Protein AF-A0A1Y3EMG4-F1 (afdb_monomer_lite)

Sequence (85 aa):
MKNLSISPNEEFEKLIEGASEKDIVHSGLAYTMERSGMAIIETARKYNLGIDFRLAAYNVIKIVHQQFDSNMSHAVCRFSHCQQQ

Organism: NCBI:txid6335

Secondary structure (DSSP, 8-state):
---------HHHHHHHT---HHHHHHHHHHHHHHHHHHHHHHHHHHTT-TT-HHHHHHHHHHHHHHHHHHHHHHHHHHHHHHTT-

Radius of gyration: 22.49 Å; chains: 1; bounding box: 62×45×40 Å

Structure (mmCIF, N/CA/C/O backbone):
data_AF-A0A1Y3EMG4-F1
#
_entry.id   AF-A0A1Y3EMG4-F1
#
loop_
_atom_site.group_PDB
_atom_site.id
_atom_site.type_symbol
_atom_site.label_atom_id
_atom_site.label_alt_id
_atom_site.label_comp_id
_atom_site.label_asym_id
_atom_site.label_entity_id
_atom_site.label_seq_id
_atom_site.pdbx_PDB_ins_code
_atom_site.Cartn_x
_atom_site.Cartn_y
_atom_site.Cartn_z
_atom_site.occupancy
_atom_site.B_iso_or_equiv
_atom_site.auth_seq_id
_atom_site.auth_comp_id
_atom_site.auth_asym_id
_atom_site.auth_atom_id
_atom_site.pdbx_PDB_model_num
ATOM 1 N N . MET A 1 1 ? -44.882 11.973 10.116 1.00 50.41 1 MET A N 1
ATOM 2 C CA . MET A 1 1 ? -43.558 11.390 9.801 1.00 50.41 1 MET A CA 1
ATOM 3 C C . MET A 1 1 ? -43.602 9.905 10.113 1.00 50.41 1 MET A C 1
ATOM 5 O O . MET A 1 1 ? -43.983 9.562 11.224 1.00 50.41 1 MET A O 1
ATOM 9 N N . LYS A 1 2 ? -43.296 9.032 9.145 1.00 64.88 2 LYS A N 1
ATOM 10 C CA . LYS A 1 2 ? -43.119 7.595 9.413 1.00 64.88 2 LYS A CA 1
ATOM 11 C C . LYS A 1 2 ? -41.802 7.417 10.170 1.00 64.88 2 LYS A C 1
ATOM 13 O O . LYS A 1 2 ? -40.776 7.889 9.694 1.00 64.88 2 LYS A O 1
ATOM 18 N N . ASN A 1 3 ? -41.857 6.792 11.343 1.00 71.00 3 ASN A N 1
ATOM 19 C CA . ASN A 1 3 ? -40.673 6.455 12.125 1.00 71.00 3 ASN A CA 1
ATOM 20 C C . ASN A 1 3 ? -40.000 5.237 11.475 1.00 71.00 3 ASN A C 1
ATOM 22 O O . ASN A 1 3 ? -40.578 4.151 11.469 1.00 71.00 3 ASN A O 1
ATOM 26 N N . LEU A 1 4 ? -38.837 5.444 10.861 1.00 78.38 4 LEU A N 1
ATOM 27 C CA . LEU A 1 4 ? -38.001 4.379 10.317 1.00 78.38 4 LEU A CA 1
ATOM 28 C C . LEU A 1 4 ? -36.951 4.042 11.376 1.00 78.38 4 LEU A C 1
ATOM 30 O O . LEU A 1 4 ? -36.102 4.875 11.685 1.00 78.38 4 LEU A O 1
ATOM 34 N N . SER A 1 5 ? -37.024 2.840 11.945 1.00 81.69 5 SER A N 1
ATOM 35 C CA . SER A 1 5 ? -36.00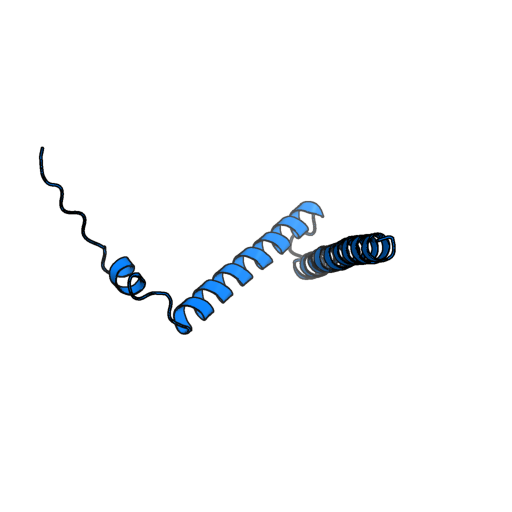8 2.346 12.872 1.00 81.69 5 SER A CA 1
ATOM 36 C C . SER A 1 5 ? -34.780 1.898 12.086 1.00 81.69 5 SER A C 1
ATOM 38 O O . SER A 1 5 ? -34.866 0.975 11.276 1.00 81.69 5 SER A O 1
ATOM 40 N N . ILE A 1 6 ? -33.647 2.551 12.327 1.00 87.62 6 ILE A N 1
ATOM 41 C CA . ILE A 1 6 ? -32.349 2.137 11.797 1.00 87.62 6 ILE A CA 1
ATOM 42 C C . ILE A 1 6 ? -31.711 1.234 12.852 1.00 87.62 6 ILE A C 1
ATOM 44 O O . ILE A 1 6 ? -31.444 1.688 13.963 1.00 87.62 6 ILE A O 1
ATOM 48 N N . SER A 1 7 ? -31.496 -0.034 12.512 1.00 87.88 7 SER A N 1
ATOM 49 C CA . SER A 1 7 ? -30.769 -0.995 13.343 1.00 87.88 7 SER A CA 1
ATOM 50 C C . SER A 1 7 ? -29.504 -1.466 12.622 1.00 87.88 7 SER A C 1
ATOM 52 O O . SER A 1 7 ? -29.503 -1.549 11.389 1.00 87.88 7 SER A O 1
ATOM 54 N N . PRO A 1 8 ? -28.426 -1.758 13.362 1.00 89.44 8 PRO A N 1
ATOM 55 C CA . PRO A 1 8 ? -27.203 -2.297 12.788 1.00 89.44 8 PRO A CA 1
ATOM 56 C C . PRO A 1 8 ? -27.420 -3.705 12.207 1.00 89.44 8 PRO A C 1
ATOM 58 O O . PRO A 1 8 ? -28.312 -4.437 12.628 1.00 89.44 8 PRO A O 1
ATOM 61 N N . ASN A 1 9 ? -26.611 -4.067 11.208 1.00 90.19 9 ASN A N 1
ATOM 62 C CA . ASN A 1 9 ? -26.518 -5.444 10.716 1.00 90.19 9 ASN A CA 1
ATOM 63 C C . ASN A 1 9 ? -25.552 -6.250 11.602 1.00 90.19 9 ASN A C 1
ATOM 65 O O . ASN A 1 9 ? -24.679 -5.657 12.230 1.00 90.19 9 ASN A O 1
ATOM 69 N N . GLU A 1 10 ? -25.635 -7.580 11.596 1.00 87.94 10 GLU A N 1
ATOM 70 C CA . GLU A 1 10 ? -24.862 -8.452 12.501 1.00 87.94 10 GLU A CA 1
ATOM 71 C C . GLU A 1 10 ? -23.331 -8.260 12.387 1.00 87.94 10 GLU A C 1
ATOM 73 O O . GLU A 1 10 ? -22.609 -8.290 13.382 1.00 87.94 10 GLU A O 1
ATOM 78 N N . GLU A 1 11 ? -22.810 -8.021 11.178 1.00 84.69 11 GLU A N 1
ATOM 79 C CA . GLU A 1 11 ? -21.388 -7.687 10.973 1.00 84.69 11 GLU A CA 1
ATOM 80 C C . GLU A 1 11 ? -21.017 -6.325 11.562 1.00 84.69 11 GLU A C 1
ATOM 82 O O . GLU A 1 11 ? -19.925 -6.152 12.097 1.00 84.69 11 GLU A O 1
ATOM 87 N N . PHE A 1 12 ? -21.929 -5.358 11.478 1.00 84.88 12 PHE A N 1
ATOM 88 C CA . PHE A 1 12 ? -21.706 -4.020 12.003 1.00 84.88 12 PHE A CA 1
ATOM 89 C C . PHE A 1 12 ? -21.829 -3.998 13.528 1.00 84.88 12 PHE A C 1
ATOM 91 O O . PHE A 1 12 ? -21.038 -3.321 14.171 1.00 84.88 12 PHE A O 1
ATOM 98 N N . GLU A 1 13 ? -22.728 -4.790 14.123 1.00 86.06 13 GLU A N 1
ATOM 99 C CA . GLU A 1 13 ? -22.812 -4.965 15.582 1.00 86.06 13 GLU A CA 1
ATOM 100 C C . GLU A 1 13 ? -21.479 -5.417 16.186 1.00 86.06 13 GLU A C 1
ATOM 102 O O . GLU A 1 13 ? -21.049 -4.864 17.194 1.00 86.06 13 GLU A O 1
ATOM 107 N N . LYS A 1 14 ? -20.770 -6.334 15.516 1.00 82.81 14 LYS A N 1
ATOM 108 C CA . LYS A 1 14 ? -19.437 -6.805 15.933 1.00 82.81 14 LYS A CA 1
ATOM 109 C C . LYS A 1 14 ? -18.354 -5.722 15.849 1.00 82.81 14 LYS A C 1
ATOM 111 O O . LYS A 1 14 ? -17.341 -5.828 16.526 1.00 82.81 14 LYS A O 1
ATOM 116 N N . LEU A 1 15 ? -18.560 -4.688 15.031 1.00 81.00 15 LEU A N 1
ATOM 117 C CA . LEU A 1 15 ? -17.629 -3.569 14.847 1.00 81.00 15 LEU A CA 1
ATOM 118 C C . LEU A 1 15 ? -17.970 -2.350 15.724 1.00 81.00 15 LEU A C 1
ATOM 120 O O . LEU A 1 15 ? -17.124 -1.470 15.883 1.00 81.00 15 LEU A O 1
ATOM 124 N N . ILE A 1 16 ? -19.181 -2.282 16.298 1.00 79.12 16 ILE A N 1
ATOM 125 C CA . ILE A 1 16 ? -19.623 -1.175 17.170 1.00 79.12 16 ILE A CA 1
ATOM 126 C C . ILE A 1 16 ? -18.776 -1.091 18.447 1.00 79.12 16 ILE A C 1
ATOM 128 O O . ILE A 1 16 ? -18.516 0.011 18.929 1.00 79.12 16 ILE A O 1
ATOM 132 N N . GLU A 1 17 ? -18.307 -2.227 18.971 1.00 77.69 17 GLU A N 1
ATOM 133 C CA . GLU A 1 17 ? -17.432 -2.282 20.154 1.00 77.69 17 GLU A CA 1
ATOM 134 C C . GLU A 1 17 ? -16.012 -1.737 19.886 1.00 77.69 17 GLU A C 1
ATOM 136 O O . GLU A 1 17 ? -15.229 -1.549 20.818 1.00 77.69 17 GLU A O 1
ATOM 141 N N . GLY A 1 18 ? -15.699 -1.399 18.630 1.00 79.12 18 GLY A N 1
ATOM 142 C CA . GLY A 1 18 ? -14.387 -0.942 18.185 1.00 79.12 18 GLY A CA 1
ATOM 143 C C . GLY A 1 18 ? -13.533 -2.082 17.627 1.00 79.12 18 GLY A C 1
ATOM 144 O O . GLY A 1 18 ? -13.848 -3.259 17.770 1.00 79.12 18 GLY A O 1
ATOM 145 N N . ALA A 1 19 ? -12.437 -1.729 16.951 1.00 81.88 19 ALA A N 1
ATOM 146 C CA . ALA A 1 19 ? -11.539 -2.723 16.371 1.00 81.88 19 ALA A CA 1
ATOM 147 C C . ALA A 1 19 ? -10.678 -3.368 17.464 1.00 81.88 19 ALA A C 1
ATOM 149 O O . ALA A 1 19 ? -9.902 -2.681 18.134 1.00 81.88 19 ALA A O 1
ATOM 150 N N . SER A 1 20 ? -10.778 -4.690 17.617 1.00 86.06 20 SER A N 1
ATOM 151 C CA . SER A 1 20 ? -9.848 -5.434 18.465 1.00 86.06 20 SER A CA 1
ATOM 152 C C . SER A 1 20 ? -8.452 -5.478 17.829 1.00 86.06 20 SER A C 1
ATOM 154 O O . SER A 1 20 ? -8.292 -5.257 16.626 1.00 86.06 20 SER A O 1
ATOM 156 N N . GLU A 1 21 ? -7.421 -5.827 18.607 1.00 88.12 21 GLU A N 1
ATOM 157 C CA . GLU A 1 21 ? -6.067 -6.042 18.070 1.00 88.12 21 GLU A CA 1
ATOM 158 C C . GLU A 1 21 ? -6.077 -7.032 16.896 1.00 88.12 21 GLU A C 1
ATOM 160 O O . GLU A 1 21 ? -5.436 -6.802 15.871 1.00 88.12 21 GLU A O 1
ATOM 165 N N . LYS A 1 22 ? -6.875 -8.101 17.004 1.00 89.19 22 LYS A N 1
ATOM 166 C CA . LYS A 1 22 ? -7.040 -9.083 15.932 1.00 89.19 22 LYS A CA 1
ATOM 167 C C . LYS A 1 22 ? -7.574 -8.427 14.660 1.00 89.19 22 LYS A C 1
ATOM 169 O O . LYS A 1 22 ? -7.065 -8.727 13.580 1.00 89.19 22 LYS A O 1
ATOM 174 N N . ASP A 1 23 ? -8.555 -7.540 14.773 1.00 89.06 23 ASP A N 1
ATOM 175 C CA . ASP A 1 23 ? -9.159 -6.865 13.622 1.00 89.06 23 ASP A CA 1
ATOM 176 C C . ASP A 1 23 ? -8.189 -5.864 12.991 1.00 89.06 23 ASP A C 1
ATOM 178 O O . ASP A 1 23 ? -8.098 -5.784 11.766 1.00 89.06 23 ASP A O 1
ATOM 182 N N . ILE A 1 24 ? -7.391 -5.164 13.804 1.00 90.56 24 ILE A N 1
ATOM 183 C CA . ILE A 1 24 ? -6.324 -4.268 13.332 1.00 90.56 24 ILE A CA 1
ATOM 184 C C . ILE A 1 24 ? -5.248 -5.056 12.580 1.00 90.56 24 ILE A C 1
ATOM 186 O O . ILE A 1 24 ? -4.819 -4.637 11.508 1.00 90.56 24 ILE A O 1
ATOM 190 N N . VAL A 1 25 ? -4.827 -6.215 13.093 1.00 93.94 25 VAL A N 1
ATOM 191 C CA . VAL A 1 25 ? -3.819 -7.051 12.427 1.00 93.94 25 VAL A CA 1
ATOM 192 C C . VAL A 1 25 ? -4.352 -7.598 11.103 1.00 93.94 25 VAL A C 1
ATOM 194 O O . VAL A 1 25 ? -3.658 -7.517 10.091 1.00 93.94 25 VAL A O 1
ATOM 197 N N . HIS A 1 26 ? -5.588 -8.107 11.072 1.00 93.81 26 HIS A N 1
ATOM 198 C CA . HIS A 1 26 ? -6.178 -8.636 9.837 1.00 93.81 26 HIS A CA 1
ATOM 199 C C . HIS A 1 26 ? -6.392 -7.537 8.793 1.00 93.81 26 HIS A C 1
ATOM 201 O O . HIS A 1 26 ? -5.977 -7.696 7.644 1.00 93.81 26 HIS A O 1
ATOM 207 N N . SER A 1 27 ? -7.000 -6.415 9.186 1.00 93.06 27 SER A N 1
ATOM 208 C CA . SER A 1 27 ? -7.268 -5.296 8.277 1.00 93.06 27 SER A CA 1
ATOM 209 C C . SER A 1 27 ? -5.983 -4.602 7.828 1.00 93.06 27 SER A C 1
ATOM 211 O O . SER A 1 27 ? -5.824 -4.320 6.643 1.00 93.06 27 SER A O 1
ATOM 213 N N . GLY A 1 28 ? -5.027 -4.392 8.735 1.00 94.81 28 GLY A N 1
ATOM 214 C CA . GLY A 1 28 ? -3.732 -3.787 8.439 1.00 94.81 28 GLY A CA 1
ATOM 215 C C . GLY A 1 28 ? -2.884 -4.644 7.502 1.00 94.81 28 GLY A C 1
ATOM 216 O O . GLY A 1 28 ? -2.290 -4.114 6.557 1.00 94.81 28 GLY A O 1
ATOM 217 N N . LEU A 1 29 ? -2.866 -5.966 7.707 1.00 95.81 29 LEU A N 1
ATOM 218 C CA . LEU A 1 29 ? -2.189 -6.897 6.806 1.00 95.81 29 LEU A CA 1
ATOM 219 C C . LEU A 1 29 ? -2.849 -6.910 5.425 1.00 95.81 29 LEU A C 1
ATOM 221 O O . LEU A 1 29 ? -2.149 -6.759 4.425 1.00 95.81 29 LEU A O 1
ATOM 225 N N . ALA A 1 30 ? -4.177 -7.051 5.365 1.00 96.06 30 ALA A N 1
ATOM 226 C CA . ALA A 1 30 ? -4.919 -7.062 4.105 1.00 96.06 30 ALA A CA 1
ATOM 227 C C 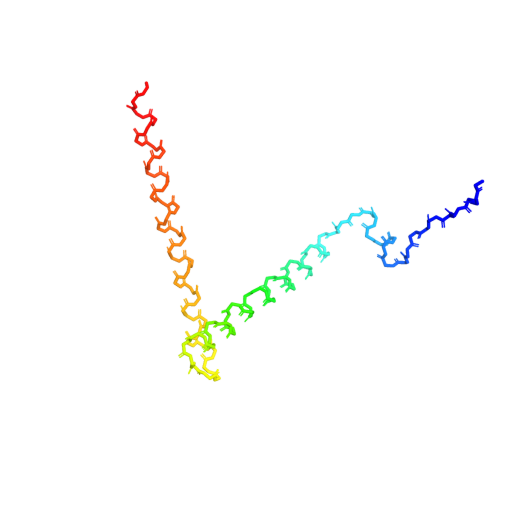. ALA A 1 30 ? -4.693 -5.766 3.314 1.00 96.06 30 ALA A C 1
ATOM 229 O O . ALA A 1 30 ? -4.284 -5.812 2.154 1.00 96.06 30 ALA A O 1
ATOM 230 N N . TYR A 1 31 ? -4.848 -4.617 3.976 1.00 95.94 31 TYR A N 1
ATOM 231 C CA . TYR A 1 31 ? -4.629 -3.302 3.384 1.00 95.94 31 TYR A CA 1
ATOM 232 C C . TYR A 1 31 ? -3.201 -3.136 2.854 1.00 95.94 31 TYR A C 1
ATOM 234 O O . TYR A 1 31 ? -3.001 -2.668 1.732 1.00 95.94 31 TYR A O 1
ATOM 242 N N . THR A 1 32 ? -2.194 -3.533 3.636 1.00 95.00 32 THR A N 1
ATOM 243 C CA . THR A 1 32 ? -0.788 -3.389 3.233 1.00 95.00 32 THR A CA 1
ATOM 244 C C . THR A 1 32 ? -0.464 -4.276 2.037 1.00 95.00 32 THR A C 1
ATOM 246 O O . THR A 1 32 ? 0.152 -3.814 1.079 1.00 95.00 32 THR A O 1
ATOM 249 N N . MET A 1 33 ? -0.914 -5.531 2.055 1.00 95.81 33 MET A N 1
ATOM 250 C CA . MET A 1 33 ? -0.678 -6.472 0.961 1.00 95.81 33 MET A CA 1
ATOM 251 C C . MET A 1 33 ? -1.361 -6.030 -0.332 1.00 95.81 33 MET A C 1
ATOM 253 O O . MET A 1 33 ? -0.747 -6.100 -1.397 1.00 95.81 33 MET A O 1
ATOM 257 N N . GLU A 1 34 ? -2.592 -5.527 -0.247 1.00 96.56 34 GLU A N 1
ATOM 258 C CA . GLU A 1 34 ? -3.309 -4.980 -1.397 1.00 96.56 34 GLU A CA 1
ATOM 259 C C . GLU A 1 34 ? -2.581 -3.757 -1.967 1.00 96.56 34 GLU A C 1
ATOM 261 O O . GLU A 1 34 ? -2.232 -3.732 -3.149 1.00 96.56 34 GLU A O 1
ATOM 266 N N . ARG A 1 35 ? -2.259 -2.775 -1.116 1.00 94.31 35 ARG A N 1
ATOM 267 C CA . ARG A 1 35 ? -1.559 -1.545 -1.517 1.00 94.31 35 ARG A CA 1
ATOM 268 C C . ARG A 1 35 ? -0.202 -1.837 -2.150 1.00 94.31 35 ARG A C 1
ATOM 270 O O . ARG A 1 35 ? 0.107 -1.299 -3.214 1.00 94.31 35 ARG A O 1
ATOM 277 N N . SER A 1 36 ? 0.608 -2.690 -1.523 1.00 92.50 36 SER A N 1
ATOM 278 C CA . SER A 1 36 ? 1.916 -3.084 -2.054 1.00 92.50 36 SER A CA 1
ATOM 279 C C . SER A 1 36 ? 1.788 -3.885 -3.350 1.00 92.50 36 SER A C 1
ATOM 281 O O . SER A 1 36 ? 2.533 -3.629 -4.295 1.00 92.50 36 SER A O 1
ATOM 283 N N . GLY A 1 37 ? 0.828 -4.808 -3.435 1.00 94.31 37 GLY A N 1
ATOM 284 C CA . GLY A 1 37 ? 0.566 -5.589 -4.643 1.00 94.31 37 GLY A CA 1
ATOM 285 C C . GLY A 1 37 ? 0.162 -4.714 -5.830 1.00 94.31 37 GLY A C 1
ATOM 286 O O . GLY A 1 37 ? 0.731 -4.848 -6.915 1.00 94.31 37 GLY A O 1
ATOM 287 N N . MET A 1 38 ? -0.751 -3.761 -5.618 1.00 94.12 38 MET A N 1
ATOM 288 C CA . MET A 1 38 ? -1.161 -2.801 -6.647 1.00 94.12 38 MET A CA 1
ATOM 289 C C . MET A 1 38 ? 0.021 -1.976 -7.158 1.00 94.12 38 MET A C 1
ATOM 291 O O . MET A 1 38 ? 0.218 -1.895 -8.369 1.00 94.12 38 MET A O 1
ATOM 295 N N . ALA A 1 39 ? 0.865 -1.450 -6.265 1.00 92.50 39 ALA A N 1
ATOM 296 C CA . ALA A 1 39 ? 2.043 -0.675 -6.655 1.00 92.50 39 ALA A CA 1
ATOM 297 C C . ALA A 1 39 ? 3.027 -1.485 -7.522 1.00 92.50 39 ALA A C 1
ATOM 299 O O . ALA A 1 39 ? 3.597 -0.963 -8.486 1.00 92.50 39 ALA A O 1
ATOM 300 N N . ILE A 1 40 ? 3.213 -2.7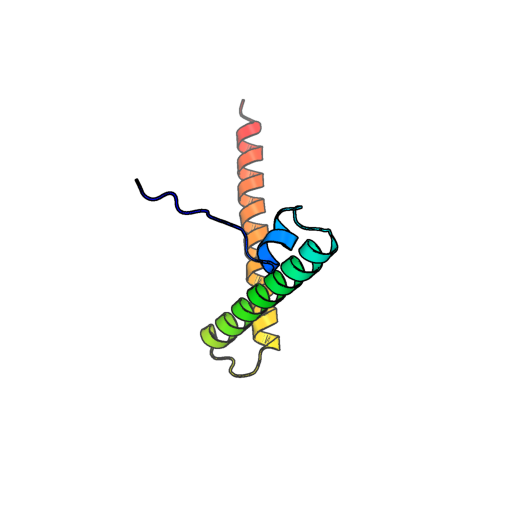74 -7.217 1.00 93.69 40 ILE A N 1
ATOM 301 C CA . ILE A 1 40 ? 4.058 -3.677 -8.012 1.00 93.69 40 ILE A CA 1
ATOM 302 C C . ILE A 1 40 ? 3.445 -3.904 -9.396 1.00 93.69 40 ILE A C 1
ATOM 304 O O . ILE A 1 40 ? 4.154 -3.810 -10.398 1.00 93.69 40 ILE A O 1
ATOM 308 N N . ILE A 1 41 ? 2.137 -4.163 -9.472 1.00 94.56 41 ILE A N 1
ATOM 309 C CA . ILE A 1 41 ? 1.427 -4.381 -10.741 1.00 94.56 41 ILE A CA 1
ATOM 310 C C . ILE A 1 41 ? 1.469 -3.121 -11.614 1.00 94.56 41 ILE A C 1
ATOM 312 O O . ILE A 1 41 ? 1.744 -3.202 -12.812 1.00 94.56 41 ILE A O 1
ATOM 316 N N . GLU A 1 42 ? 1.234 -1.947 -11.033 1.00 93.25 42 GLU A N 1
ATOM 317 C CA . GLU A 1 42 ? 1.330 -0.661 -11.729 1.00 93.25 42 GLU A CA 1
ATOM 318 C C . GLU A 1 42 ? 2.745 -0.407 -12.249 1.00 93.25 42 GLU A C 1
ATOM 320 O O . GLU A 1 42 ? 2.918 -0.003 -13.397 1.00 93.25 42 GLU A O 1
ATOM 325 N N . THR A 1 43 ? 3.764 -0.712 -11.445 1.00 92.06 43 THR A N 1
ATOM 326 C CA . THR A 1 43 ? 5.173 -0.594 -11.844 1.00 92.06 43 THR A CA 1
ATOM 327 C C . THR A 1 43 ? 5.517 -1.568 -12.972 1.00 92.06 43 THR A C 1
ATOM 329 O O . THR A 1 43 ? 6.182 -1.186 -13.936 1.00 92.06 43 THR A O 1
ATOM 332 N N . ALA A 1 44 ? 5.022 -2.807 -12.901 1.00 94.38 44 ALA A N 1
ATOM 333 C CA . ALA A 1 44 ? 5.197 -3.803 -13.954 1.00 94.38 44 ALA A CA 1
ATOM 334 C C . ALA A 1 44 ? 4.582 -3.335 -15.280 1.00 94.38 44 ALA A C 1
ATOM 336 O O . ALA A 1 44 ? 5.222 -3.449 -16.324 1.00 94.38 44 ALA A O 1
ATOM 337 N N . ARG A 1 45 ? 3.384 -2.734 -15.235 1.00 94.25 45 ARG A N 1
ATOM 338 C CA . ARG A 1 45 ? 2.732 -2.128 -16.406 1.00 94.25 45 ARG A CA 1
ATOM 339 C C . ARG A 1 45 ? 3.495 -0.909 -16.921 1.00 94.25 45 ARG A C 1
ATOM 341 O O . ARG A 1 45 ? 3.745 -0.815 -18.115 1.00 94.25 45 ARG A O 1
ATOM 348 N N . LYS A 1 46 ? 3.918 -0.005 -16.032 1.00 93.19 46 LYS A N 1
ATOM 349 C CA . LYS A 1 46 ? 4.640 1.232 -16.379 1.00 93.19 46 LYS A CA 1
ATOM 350 C C . LYS A 1 46 ? 5.928 0.966 -17.158 1.00 93.19 46 LYS A C 1
ATOM 352 O O . LYS A 1 46 ? 6.258 1.723 -18.065 1.00 93.19 46 LYS A O 1
ATOM 357 N N . TYR A 1 47 ? 6.650 -0.091 -16.795 1.00 92.12 47 TYR A N 1
ATOM 358 C CA . TYR A 1 47 ? 7.920 -0.460 -17.421 1.00 92.12 47 TYR A CA 1
ATOM 359 C C . TYR A 1 47 ? 7.803 -1.646 -18.393 1.00 92.12 47 TYR A C 1
ATOM 361 O O . TYR A 1 47 ? 8.828 -2.152 -18.838 1.00 92.12 47 TYR A O 1
ATOM 369 N N . ASN A 1 48 ? 6.582 -2.083 -18.736 1.00 93.31 48 ASN A N 1
ATOM 370 C CA . ASN A 1 48 ? 6.312 -3.228 -19.618 1.00 93.31 48 ASN A CA 1
ATOM 371 C C . ASN A 1 48 ? 7.099 -4.501 -19.241 1.00 93.31 48 ASN A C 1
ATOM 373 O O . ASN A 1 48 ? 7.591 -5.222 -20.104 1.00 93.31 48 ASN A O 1
ATOM 377 N N . LEU A 1 49 ? 7.204 -4.787 -17.941 1.00 91.44 49 LEU A N 1
ATOM 378 C CA . LEU A 1 49 ? 7.975 -5.914 -17.395 1.00 91.44 49 LEU A CA 1
ATOM 379 C C . LEU A 1 49 ? 7.259 -7.269 -17.544 1.00 91.44 49 LEU A C 1
ATOM 381 O O . LEU A 1 49 ? 7.815 -8.309 -17.203 1.00 91.44 49 LEU A O 1
ATOM 385 N N . GLY A 1 50 ? 6.009 -7.281 -18.016 1.00 91.94 50 GLY A N 1
ATOM 386 C CA . GLY A 1 50 ? 5.219 -8.506 -18.136 1.00 91.94 50 GLY A CA 1
ATOM 387 C C . GLY A 1 50 ? 5.014 -9.187 -16.779 1.00 91.94 50 GLY A C 1
ATOM 388 O O . GLY A 1 50 ? 4.447 -8.587 -15.867 1.00 91.94 50 GLY A O 1
ATOM 389 N N . ILE A 1 51 ? 5.468 -10.439 -16.658 1.00 93.50 51 ILE A N 1
ATOM 390 C CA . ILE A 1 51 ? 5.341 -11.265 -15.442 1.00 93.50 51 ILE A CA 1
ATOM 391 C C . ILE A 1 51 ? 6.502 -11.095 -14.452 1.00 93.50 51 ILE A C 1
ATOM 393 O O . ILE A 1 51 ? 6.500 -11.725 -13.392 1.00 93.50 51 ILE A O 1
ATOM 397 N N . ASP A 1 52 ? 7.485 -10.244 -14.760 1.00 94.56 52 ASP A N 1
ATOM 398 C CA . ASP A 1 52 ? 8.656 -10.027 -13.908 1.00 94.56 52 ASP A CA 1
ATOM 399 C C . ASP A 1 52 ? 8.345 -9.107 -12.717 1.00 94.56 52 ASP A C 1
ATOM 401 O O . ASP A 1 52 ? 8.891 -8.012 -12.544 1.00 94.56 52 ASP A O 1
ATOM 405 N N . PHE A 1 53 ? 7.483 -9.592 -11.822 1.00 93.50 53 PHE A N 1
ATOM 406 C CA . PHE A 1 53 ? 7.087 -8.887 -10.603 1.00 93.50 53 PHE A CA 1
ATOM 407 C C . PHE A 1 53 ? 8.252 -8.664 -9.637 1.00 93.50 53 PHE A C 1
ATOM 409 O O . PHE A 1 53 ? 8.237 -7.702 -8.875 1.00 93.50 53 PHE A O 1
ATOM 416 N N . ARG A 1 54 ? 9.294 -9.505 -9.688 1.00 93.62 54 ARG A N 1
ATOM 417 C CA . ARG A 1 54 ? 10.497 -9.340 -8.859 1.00 93.62 54 ARG A CA 1
ATOM 418 C C . ARG A 1 54 ? 11.216 -8.030 -9.184 1.00 93.62 54 ARG A C 1
ATOM 420 O O . ARG A 1 54 ? 11.527 -7.262 -8.279 1.00 93.62 54 ARG A O 1
ATOM 427 N N . LEU A 1 55 ? 11.442 -7.753 -10.469 1.00 92.62 55 LEU A N 1
ATOM 428 C CA . LEU A 1 55 ? 12.081 -6.513 -10.909 1.00 92.62 55 LEU A CA 1
ATOM 429 C C . LEU A 1 55 ? 11.163 -5.304 -10.684 1.00 92.62 55 LEU A C 1
ATOM 431 O O . LEU A 1 55 ? 11.631 -4.237 -10.284 1.00 92.62 55 LEU A O 1
ATOM 435 N N . ALA A 1 56 ? 9.853 -5.474 -10.875 1.00 92.62 56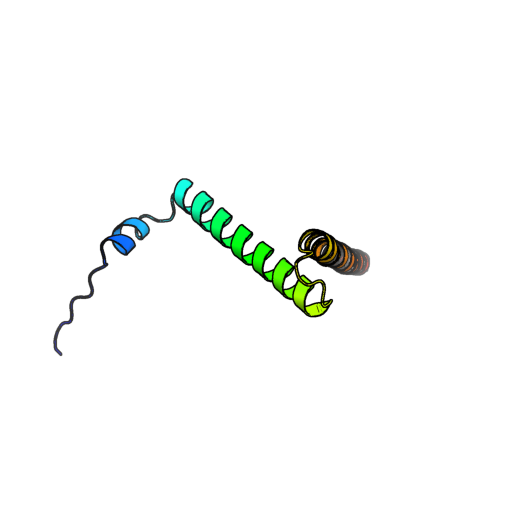 ALA A N 1
ATOM 436 C CA . ALA A 1 56 ? 8.876 -4.441 -10.545 1.00 92.62 56 ALA A CA 1
ATOM 437 C C . ALA A 1 56 ? 8.911 -4.079 -9.047 1.00 92.62 56 ALA A C 1
ATOM 439 O O . ALA A 1 56 ? 8.972 -2.899 -8.710 1.00 92.62 56 ALA A O 1
ATOM 440 N N . ALA A 1 57 ? 8.982 -5.069 -8.154 1.00 92.81 57 ALA A N 1
ATOM 441 C CA . ALA A 1 57 ? 9.063 -4.862 -6.708 1.00 92.81 57 ALA A CA 1
ATOM 442 C C . ALA A 1 57 ? 10.338 -4.122 -6.279 1.00 92.81 57 ALA A C 1
ATOM 444 O O . ALA A 1 57 ? 10.266 -3.192 -5.476 1.00 92.81 57 ALA A O 1
ATOM 445 N N . TYR A 1 58 ? 11.495 -4.449 -6.864 1.00 91.81 58 TYR A N 1
ATOM 446 C CA . TYR A 1 58 ? 12.724 -3.689 -6.606 1.00 91.81 58 TYR A CA 1
ATOM 447 C C . TYR A 1 58 ? 12.615 -2.220 -7.032 1.00 91.81 58 TYR A C 1
ATOM 449 O O . TYR A 1 58 ? 13.175 -1.342 -6.379 1.00 91.81 58 TYR A O 1
ATOM 457 N N . ASN A 1 59 ? 11.871 -1.925 -8.098 1.00 85.56 59 ASN A N 1
ATOM 458 C CA . ASN A 1 59 ? 11.645 -0.545 -8.521 1.00 85.56 59 ASN A CA 1
ATOM 459 C C . ASN A 1 59 ? 10.675 0.212 -7.597 1.00 85.56 59 ASN A C 1
ATOM 461 O O . ASN A 1 59 ? 10.839 1.419 -7.439 1.00 85.56 59 ASN A O 1
ATOM 465 N N . VAL A 1 60 ? 9.739 -0.467 -6.923 1.00 85.19 60 VAL A N 1
ATOM 466 C CA . VAL A 1 60 ? 8.877 0.157 -5.897 1.00 85.19 60 VAL A CA 1
ATOM 467 C C . VAL A 1 60 ? 9.706 0.675 -4.712 1.00 85.19 60 VAL A C 1
ATOM 469 O O . VAL A 1 60 ? 9.428 1.755 -4.195 1.00 85.19 60 VAL A O 1
ATOM 472 N N . ILE A 1 61 ? 10.790 -0.013 -4.334 1.00 78.94 61 ILE A N 1
ATOM 473 C CA . ILE A 1 61 ? 11.695 0.420 -3.249 1.00 78.94 61 ILE A CA 1
ATOM 474 C C . ILE A 1 61 ? 12.352 1.782 -3.552 1.00 78.94 61 ILE A C 1
ATOM 476 O O . ILE A 1 61 ? 12.620 2.558 -2.634 1.00 78.94 61 ILE A O 1
ATOM 480 N N . LYS A 1 62 ? 12.548 2.144 -4.829 1.00 70.25 62 LYS A N 1
ATOM 481 C CA . LYS A 1 62 ? 13.087 3.467 -5.199 1.00 70.25 62 LYS A CA 1
ATOM 482 C C . LYS A 1 62 ? 12.179 4.620 -4.766 1.00 70.25 62 LYS A C 1
ATOM 484 O O . LYS A 1 62 ? 12.684 5.687 -4.434 1.00 70.25 62 LYS A O 1
ATOM 489 N N . ILE A 1 63 ? 10.862 4.404 -4.727 1.00 67.94 63 ILE A N 1
ATOM 490 C CA . ILE A 1 63 ? 9.890 5.408 -4.264 1.00 67.94 63 ILE A CA 1
ATOM 491 C C . ILE A 1 63 ? 10.113 5.704 -2.777 1.00 67.94 63 ILE A C 1
ATOM 493 O O . ILE A 1 63 ? 10.067 6.860 -2.363 1.00 67.94 63 ILE A O 1
ATOM 497 N N . VAL A 1 64 ? 10.414 4.670 -1.987 1.00 66.56 64 VAL A N 1
ATOM 498 C CA . VAL A 1 64 ? 10.738 4.808 -0.563 1.00 66.56 64 VAL A CA 1
ATOM 499 C C . VAL A 1 64 ? 12.022 5.619 -0.386 1.00 66.56 64 VAL A C 1
ATOM 501 O O . VAL A 1 64 ? 12.027 6.579 0.376 1.00 66.56 64 VAL A O 1
ATOM 504 N N . HIS A 1 65 ? 13.076 5.311 -1.145 1.00 68.12 65 HIS A N 1
ATOM 505 C CA . HIS A 1 65 ? 14.317 6.095 -1.118 1.00 68.12 65 HIS A CA 1
ATOM 506 C C . HIS A 1 65 ? 14.095 7.575 -1.461 1.00 68.12 65 HIS A C 1
ATOM 508 O O . HIS A 1 65 ? 14.550 8.447 -0.728 1.00 68.12 65 HIS A O 1
ATOM 514 N N . GLN A 1 66 ? 13.329 7.869 -2.515 1.00 70.06 66 GLN A N 1
ATOM 515 C CA . GLN A 1 66 ? 13.042 9.250 -2.905 1.00 70.06 66 GLN A CA 1
ATOM 516 C C . GLN A 1 66 ? 12.240 10.009 -1.833 1.00 70.06 66 GLN A C 1
ATOM 518 O O . GLN A 1 66 ? 12.497 11.187 -1.598 1.00 70.06 66 GLN A O 1
ATOM 523 N N . GLN A 1 67 ? 11.293 9.337 -1.167 1.00 67.50 67 GLN A N 1
ATOM 524 C CA . GLN A 1 67 ? 10.542 9.899 -0.038 1.00 67.50 67 GLN A CA 1
ATOM 525 C C . GLN A 1 67 ? 11.463 10.243 1.139 1.00 67.50 67 GLN A C 1
ATOM 527 O O . GLN A 1 67 ? 11.342 11.328 1.714 1.00 67.50 67 GLN A O 1
ATOM 532 N N . PHE A 1 68 ? 12.401 9.354 1.480 1.00 71.25 68 PHE A N 1
ATOM 533 C CA . PHE A 1 68 ? 13.411 9.625 2.504 1.00 71.25 68 PHE A CA 1
ATOM 534 C C . PHE A 1 68 ? 14.254 10.857 2.149 1.00 71.25 68 PHE A C 1
ATOM 536 O O . PHE A 1 68 ? 14.378 11.758 2.977 1.00 71.25 68 PHE A O 1
ATOM 543 N N . ASP A 1 69 ? 14.738 10.965 0.912 1.00 71.69 69 ASP A N 1
ATOM 544 C CA . ASP A 1 69 ? 15.558 12.102 0.471 1.00 71.69 69 ASP A CA 1
ATOM 545 C C . ASP A 1 69 ? 14.778 13.434 0.458 1.00 71.69 69 ASP A C 1
ATOM 547 O O . ASP A 1 69 ? 15.293 14.481 0.874 1.00 71.69 69 ASP A O 1
ATOM 551 N N . SER A 1 70 ? 13.502 13.418 0.051 1.00 67.81 70 SER A N 1
ATOM 552 C CA . SER A 1 70 ? 12.644 14.611 0.095 1.00 67.81 70 SER A CA 1
ATOM 553 C C . SER A 1 70 ? 12.306 15.040 1.525 1.00 67.81 70 SER A C 1
ATOM 555 O O . SER A 1 70 ? 12.321 16.232 1.838 1.00 67.81 70 SER A O 1
ATOM 557 N N . ASN A 1 71 ? 12.061 14.081 2.422 1.00 62.62 71 ASN A N 1
ATOM 558 C CA . ASN A 1 71 ? 11.763 14.367 3.824 1.00 62.62 71 ASN A CA 1
ATOM 559 C C . ASN A 1 71 ? 13.000 14.883 4.569 1.00 62.62 71 ASN A C 1
ATOM 561 O O . ASN A 1 71 ? 12.878 15.779 5.404 1.00 62.62 71 ASN A O 1
ATOM 565 N N . MET A 1 72 ? 14.195 14.400 4.215 1.00 59.44 72 MET A N 1
ATOM 566 C CA . MET A 1 72 ? 15.458 14.943 4.720 1.00 59.44 72 MET A CA 1
ATOM 567 C C . MET A 1 72 ? 15.691 16.378 4.241 1.00 59.44 72 MET A C 1
ATOM 569 O O . MET A 1 72 ? 16.094 17.225 5.033 1.00 59.44 72 MET A O 1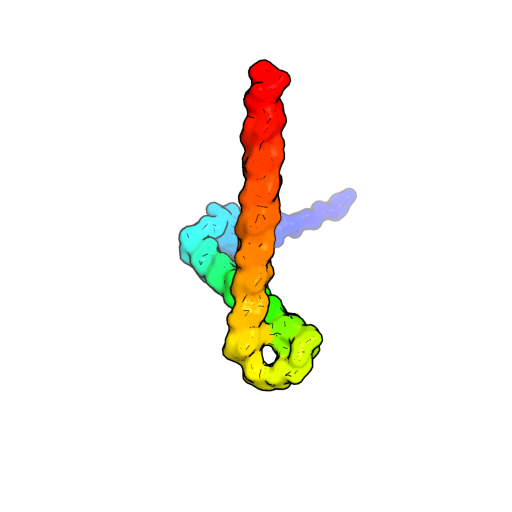
ATOM 573 N N . SER A 1 73 ? 15.362 16.695 2.987 1.00 59.38 73 SER A N 1
ATOM 574 C CA . SER A 1 73 ? 15.473 18.064 2.461 1.00 59.38 73 SER A CA 1
ATOM 575 C C . SER A 1 73 ? 14.537 19.046 3.192 1.00 59.38 73 SER A C 1
ATOM 577 O O . SER A 1 73 ? 14.947 20.150 3.557 1.00 59.38 73 SER A O 1
ATOM 579 N N . HIS A 1 74 ? 13.299 18.634 3.492 1.00 58.59 74 HIS A N 1
ATOM 580 C CA . HIS A 1 74 ? 12.362 19.427 4.301 1.00 58.59 74 HIS A CA 1
ATOM 581 C C . HIS A 1 74 ? 12.785 19.548 5.776 1.00 58.59 74 HIS A C 1
ATOM 583 O O . HIS A 1 74 ? 12.605 20.612 6.373 1.00 58.59 74 HIS A O 1
ATOM 589 N N . ALA A 1 75 ? 13.374 18.501 6.362 1.00 58.34 75 ALA A N 1
ATOM 590 C CA . ALA A 1 75 ? 13.924 18.542 7.718 1.00 58.34 75 ALA A CA 1
ATOM 591 C C . ALA A 1 75 ? 15.129 19.497 7.823 1.00 58.34 75 ALA A C 1
ATOM 593 O O . ALA A 1 75 ? 15.205 20.282 8.770 1.00 58.34 75 ALA A O 1
ATOM 594 N N . VAL A 1 76 ?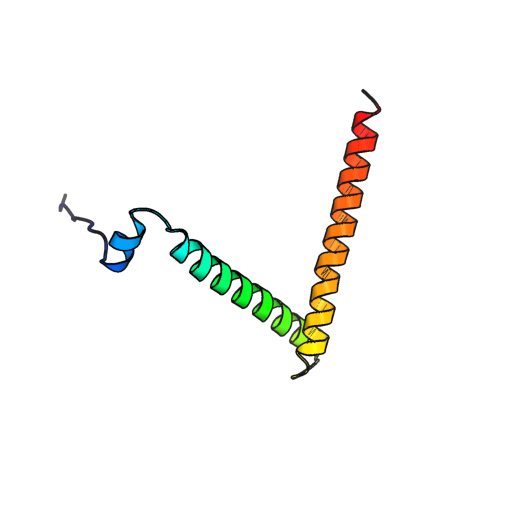 16.020 19.501 6.823 1.00 58.66 76 VAL A N 1
ATOM 595 C CA . VAL A 1 76 ? 17.165 20.426 6.742 1.00 58.66 76 VAL A CA 1
ATOM 596 C C . VAL A 1 76 ? 16.697 21.878 6.594 1.00 58.66 76 VAL A C 1
ATOM 598 O O . VAL A 1 76 ? 17.183 22.742 7.322 1.00 58.66 76 VAL A O 1
ATOM 601 N N . CYS A 1 77 ? 15.706 22.154 5.735 1.00 57.34 77 CYS A N 1
ATOM 602 C CA . CYS A 1 77 ? 15.132 23.500 5.588 1.00 57.34 77 CYS A CA 1
ATOM 603 C C . CYS A 1 77 ? 14.464 24.024 6.872 1.00 57.34 77 CYS A C 1
ATOM 605 O O . CYS A 1 77 ? 14.522 25.223 7.150 1.00 57.34 77 CYS A O 1
ATOM 607 N N . ARG A 1 78 ? 13.841 23.148 7.674 1.00 55.03 78 ARG A N 1
ATOM 608 C CA . ARG A 1 78 ? 13.249 23.530 8.970 1.00 55.03 78 ARG A CA 1
ATOM 609 C C . ARG A 1 78 ? 14.304 23.844 10.028 1.00 55.03 78 ARG A C 1
ATOM 611 O O . ARG A 1 78 ? 14.095 24.747 10.832 1.00 55.03 78 ARG A O 1
ATOM 618 N N . PHE A 1 79 ? 15.430 23.131 10.019 1.00 54.16 79 PHE A N 1
ATOM 619 C CA . PHE A 1 79 ? 16.541 23.398 10.933 1.00 54.16 79 PHE A CA 1
ATOM 620 C C . PHE A 1 79 ? 17.233 24.728 10.630 1.00 54.16 79 PHE A C 1
ATOM 622 O O . PHE A 1 79 ? 17.495 25.493 11.554 1.00 54.16 79 PHE A O 1
ATOM 629 N N . SER A 1 80 ? 17.478 25.051 9.358 1.00 54.34 80 SER A N 1
ATOM 630 C CA . SER A 1 80 ? 18.128 26.312 8.979 1.00 54.34 80 SER A CA 1
ATOM 631 C C . SER A 1 80 ? 17.270 27.552 9.263 1.00 54.34 80 SER A C 1
ATOM 633 O O . SER A 1 80 ? 17.819 28.576 9.659 1.00 54.34 80 SER A O 1
ATOM 635 N N . HIS A 1 81 ? 15.938 27.459 9.168 1.00 54.06 81 HIS A N 1
ATOM 636 C CA . HIS A 1 81 ? 15.027 28.559 9.535 1.00 54.06 81 HIS A CA 1
ATOM 637 C C . HIS A 1 81 ? 14.817 28.721 11.051 1.00 54.06 81 HIS A C 1
ATOM 639 O O . HIS A 1 81 ? 14.365 29.773 11.492 1.00 54.06 81 HIS A O 1
ATOM 645 N N . CYS A 1 82 ? 15.156 27.711 11.856 1.00 50.91 82 CYS A N 1
ATOM 646 C CA . CYS A 1 82 ? 15.116 27.787 13.321 1.00 50.91 82 CYS A CA 1
ATOM 647 C C . CYS A 1 82 ? 16.367 28.475 13.908 1.00 50.91 82 CYS A C 1
ATOM 649 O O . CYS A 1 82 ? 16.337 28.954 15.031 1.00 50.91 82 CYS A O 1
ATOM 651 N N . GLN A 1 83 ? 17.466 28.560 13.149 1.00 53.53 83 GLN A N 1
ATOM 652 C CA . GLN A 1 83 ? 18.727 29.189 13.582 1.00 53.53 83 GLN A CA 1
ATOM 653 C C . GLN A 1 83 ? 18.814 30.692 13.236 1.00 53.53 83 GLN A C 1
ATOM 655 O O . GLN A 1 83 ? 19.879 31.289 13.368 1.00 53.53 83 GLN A O 1
ATOM 660 N N . GLN A 1 84 ? 17.724 31.300 12.748 1.00 55.16 84 GLN A N 1
ATOM 661 C CA . GLN A 1 84 ? 17.648 32.730 12.400 1.00 55.16 84 GLN A CA 1
ATOM 662 C C . GLN A 1 84 ? 16.605 33.515 13.222 1.00 55.16 84 GLN A C 1
ATOM 664 O O . GLN A 1 84 ? 16.244 34.627 12.836 1.00 55.16 84 GLN A O 1
ATOM 669 N N . GLN A 1 85 ? 16.131 32.966 14.346 1.00 43.69 85 GLN A N 1
ATOM 670 C CA . GLN A 1 85 ? 15.344 33.694 15.352 1.00 43.69 85 GLN A CA 1
ATOM 671 C C . GLN A 1 85 ? 16.094 33.763 16.677 1.00 43.69 85 GLN A C 1
ATOM 673 O O . GLN A 1 85 ? 16.717 32.744 17.045 1.00 43.69 85 GLN A O 1
#

Foldseek 3Di:
DDDDDDDDDPVVVVPVVDQDPVNCVVVVVVVVCVVLVVQLVVQCVVVVVPPPSVVSSVVSVVVVVVVVVVVVVVVVVVVVVVVPD

pLDDT: mean 80.75, std 14.88, range [43.69, 96.56]